Protein AF-A0A954EY11-F1 (afdb_monomer)

Structure (mmCIF, N/CA/C/O backbone):
data_AF-A0A954EY11-F1
#
_entry.id   AF-A0A954EY11-F1
#
loop_
_atom_site.group_PDB
_atom_site.id
_atom_site.type_symbol
_atom_site.label_atom_id
_atom_site.label_alt_id
_atom_site.label_comp_id
_atom_site.label_asym_id
_atom_site.label_entity_id
_atom_site.label_seq_id
_atom_site.pdbx_PDB_ins_code
_atom_site.Cartn_x
_atom_site.Cartn_y
_atom_site.Cartn_z
_atom_site.occupancy
_atom_site.B_iso_or_equiv
_atom_site.auth_seq_id
_atom_site.auth_comp_id
_atom_site.auth_asym_id
_atom_site.auth_atom_id
_atom_site.pdbx_PDB_model_num
ATOM 1 N N . PHE A 1 1 ? -7.333 11.593 17.490 1.00 69.25 1 PHE A N 1
ATOM 2 C CA . PHE A 1 1 ? -6.118 11.628 16.653 1.00 69.25 1 PHE A CA 1
ATOM 3 C C . PHE A 1 1 ? -5.785 13.079 16.342 1.00 69.25 1 PHE A C 1
ATOM 5 O O . PHE A 1 1 ? -6.710 13.868 16.192 1.00 69.25 1 PHE A O 1
ATOM 12 N N . GLU A 1 2 ? -4.503 13.435 16.300 1.00 81.31 2 GLU A N 1
ATOM 13 C CA . GLU A 1 2 ? -4.026 14.807 16.060 1.00 81.31 2 GLU A CA 1
ATOM 14 C C . GLU A 1 2 ? -3.821 15.047 14.556 1.00 81.31 2 GLU A C 1
ATOM 16 O O . GLU A 1 2 ? -3.321 14.161 13.862 1.00 81.31 2 GLU A O 1
ATOM 21 N N . ASN A 1 3 ? -4.244 16.207 14.048 1.00 87.94 3 ASN A N 1
ATOM 22 C CA . ASN A 1 3 ? -4.007 16.598 12.656 1.00 87.94 3 ASN A CA 1
ATOM 23 C C . ASN A 1 3 ? -2.518 16.889 12.420 1.00 87.94 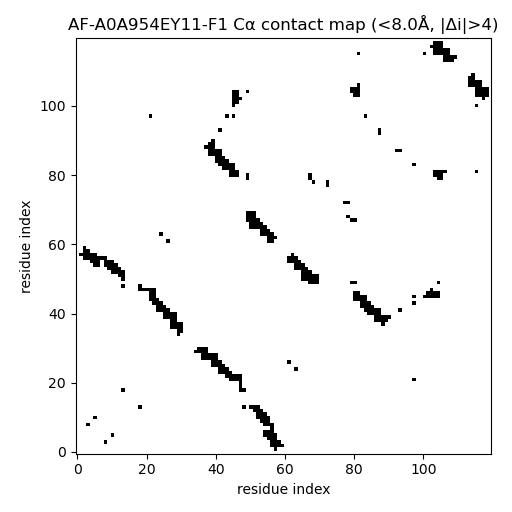3 ASN A C 1
ATOM 25 O O . ASN A 1 3 ? -1.827 17.338 13.328 1.00 87.94 3 ASN A O 1
ATOM 29 N N . PHE A 1 4 ? -2.048 16.649 11.200 1.00 89.94 4 PHE A N 1
ATOM 30 C CA . PHE A 1 4 ? -0.690 16.988 10.767 1.00 89.94 4 PHE A CA 1
ATOM 31 C C . PHE A 1 4 ? -0.672 17.280 9.262 1.00 89.94 4 PHE A C 1
ATOM 33 O O . PHE A 1 4 ? -1.537 16.789 8.520 1.00 89.94 4 PHE A O 1
ATOM 40 N N . ALA A 1 5 ? 0.263 18.120 8.827 1.00 87.50 5 ALA A N 1
ATOM 41 C CA . ALA A 1 5 ? 0.487 18.474 7.429 1.00 87.50 5 ALA A CA 1
ATOM 42 C C . ALA A 1 5 ? 1.217 17.347 6.658 1.00 87.50 5 ALA A C 1
ATOM 44 O O . ALA A 1 5 ? 1.833 16.493 7.292 1.00 87.50 5 ALA A O 1
ATOM 45 N N . PRO A 1 6 ? 1.129 17.322 5.312 1.00 81.81 6 PRO A N 1
ATOM 46 C CA . PRO A 1 6 ? 1.742 16.304 4.444 1.00 81.81 6 PRO A CA 1
ATOM 47 C C . PRO A 1 6 ? 3.174 15.878 4.795 1.00 81.81 6 PRO A C 1
ATOM 49 O O . PRO A 1 6 ? 3.505 14.697 4.818 1.00 81.81 6 PRO A O 1
ATOM 52 N N . ASP A 1 7 ? 4.018 16.855 5.074 1.00 80.19 7 ASP A N 1
ATOM 53 C CA . ASP A 1 7 ? 5.456 16.738 5.282 1.00 80.19 7 ASP A CA 1
ATOM 54 C C . ASP A 1 7 ? 5.846 16.600 6.763 1.00 80.19 7 ASP A C 1
ATOM 56 O O . ASP A 1 7 ? 6.997 16.313 7.082 1.00 80.19 7 ASP A O 1
ATOM 60 N N . GLU A 1 8 ? 4.893 16.749 7.687 1.00 81.88 8 GLU A N 1
ATOM 61 C CA . GLU A 1 8 ? 5.172 16.745 9.128 1.00 81.88 8 GLU A CA 1
ATOM 62 C C . GLU A 1 8 ? 5.376 15.336 9.699 1.00 81.88 8 GLU A C 1
ATOM 64 O O . GLU A 1 8 ? 6.142 15.155 10.648 1.00 81.88 8 GLU A O 1
ATOM 69 N N . LYS A 1 9 ? 4.653 14.332 9.182 1.00 77.31 9 LYS A N 1
ATOM 70 C CA . LYS A 1 9 ? 4.721 12.943 9.664 1.00 77.31 9 LYS A CA 1
ATOM 71 C C . LYS A 1 9 ? 4.563 11.978 8.486 1.00 77.31 9 LYS A C 1
ATOM 73 O O . LYS A 1 9 ? 3.588 12.063 7.747 1.00 77.31 9 LYS A O 1
ATOM 78 N N . PHE A 1 10 ? 5.466 11.000 8.386 1.00 81.25 10 PHE A N 1
ATOM 79 C CA . PHE A 1 10 ? 5.464 9.957 7.343 1.00 81.25 10 PHE A CA 1
ATOM 80 C C . PHE A 1 10 ? 5.744 10.483 5.923 1.00 81.25 10 PHE A C 1
ATOM 82 O O . PHE A 1 10 ? 5.035 10.145 4.977 1.00 81.25 10 PHE A O 1
ATOM 89 N N . HIS A 1 11 ? 6.786 11.303 5.795 1.00 82.31 11 HIS A N 1
ATOM 90 C CA . HIS A 1 11 ? 7.362 11.700 4.513 1.00 82.31 11 HIS A CA 1
ATOM 91 C C . HIS A 1 11 ? 8.366 10.644 4.027 1.00 82.31 11 HIS A C 1
ATOM 93 O O . HIS A 1 11 ? 9.161 10.134 4.821 1.00 82.31 11 HIS A O 1
ATOM 99 N N . TYR A 1 12 ? 8.322 10.316 2.740 1.00 82.56 12 TYR A N 1
ATOM 100 C CA . TYR A 1 12 ? 9.231 9.391 2.074 1.00 82.56 12 TYR A CA 1
ATOM 101 C C . TYR A 1 12 ? 9.712 9.995 0.756 1.00 82.56 12 TYR A C 1
ATOM 103 O O . TYR A 1 12 ? 8.898 10.416 -0.063 1.00 82.56 12 TYR A O 1
ATOM 111 N N . GLN A 1 13 ? 11.025 9.965 0.534 1.00 82.94 13 GLN A N 1
ATOM 112 C CA . GLN A 1 13 ? 11.657 10.236 -0.752 1.00 82.94 13 GLN A CA 1
ATOM 113 C C . GLN A 1 13 ? 12.601 9.087 -1.086 1.00 82.94 13 GLN A C 1
ATOM 115 O O . GLN A 1 13 ? 13.393 8.651 -0.254 1.00 82.94 13 GLN A O 1
ATOM 120 N N . ARG A 1 14 ? 12.545 8.591 -2.323 1.00 76.88 14 ARG A N 1
ATOM 121 C CA . ARG A 1 14 ? 13.357 7.441 -2.746 1.00 76.88 14 ARG A CA 1
ATOM 122 C C . ARG A 1 14 ? 14.862 7.677 -2.639 1.00 76.88 14 ARG A C 1
ATOM 124 O O . ARG A 1 14 ? 15.603 6.720 -2.449 1.00 76.88 14 ARG A O 1
ATOM 131 N N . ASN A 1 15 ? 15.300 8.921 -2.805 1.00 72.88 15 ASN A N 1
ATOM 132 C CA . ASN A 1 15 ? 16.718 9.277 -2.767 1.00 72.88 15 ASN A CA 1
ATOM 133 C C . ASN A 1 15 ? 17.310 9.230 -1.351 1.00 72.88 15 ASN A C 1
ATOM 135 O O . ASN A 1 15 ? 18.526 9.335 -1.213 1.00 72.88 15 ASN A O 1
ATOM 139 N N . ASP A 1 16 ? 16.478 9.063 -0.322 1.00 65.81 16 ASP A N 1
ATOM 140 C CA . ASP A 1 16 ? 16.945 8.820 1.033 1.00 65.81 16 ASP A CA 1
ATOM 141 C C . ASP 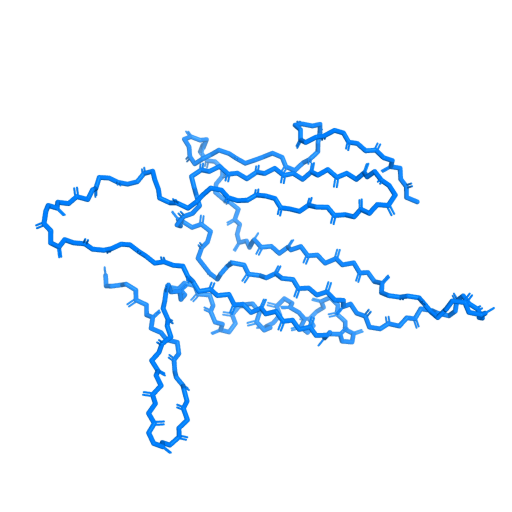A 1 16 ? 17.379 7.351 1.169 1.00 65.81 16 ASP A C 1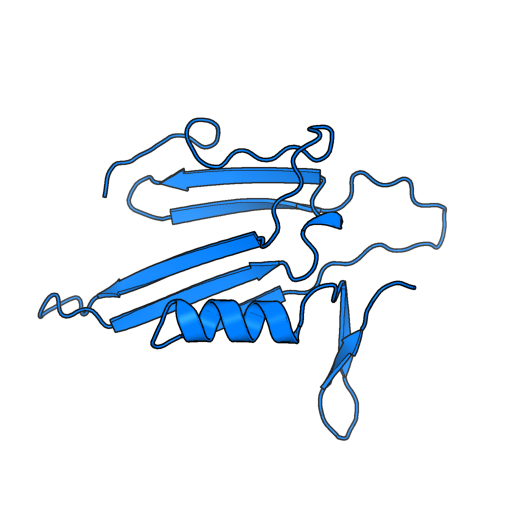
ATOM 143 O O . ASP A 1 16 ? 16.678 6.441 0.725 1.00 65.81 16 ASP A O 1
ATOM 147 N N . ASP A 1 17 ? 18.498 7.089 1.856 1.00 63.25 17 ASP A N 1
ATOM 148 C CA . ASP A 1 17 ? 19.036 5.733 2.100 1.00 63.25 17 ASP A CA 1
ATOM 149 C C . ASP A 1 17 ? 18.083 4.811 2.903 1.00 63.25 17 ASP A C 1
ATOM 151 O O . ASP A 1 17 ? 18.406 3.659 3.202 1.00 63.25 17 ASP A O 1
ATOM 155 N N . ASN A 1 18 ? 16.904 5.307 3.287 1.00 71.81 18 ASN A N 1
ATOM 156 C CA . ASN A 1 18 ? 15.940 4.621 4.130 1.00 71.81 18 ASN A CA 1
ATOM 157 C C . ASN A 1 18 ? 14.671 4.253 3.353 1.00 71.81 18 ASN A C 1
ATOM 159 O O . ASN A 1 18 ? 13.651 4.944 3.372 1.00 71.81 18 ASN A O 1
ATOM 163 N N . PHE A 1 19 ? 14.740 3.113 2.678 1.00 76.56 19 PHE A N 1
ATOM 164 C CA . PHE A 1 19 ? 13.610 2.522 1.984 1.00 76.56 19 PHE A CA 1
ATOM 165 C C . PHE A 1 19 ? 12.641 1.835 2.970 1.00 76.56 19 PHE A C 1
ATOM 167 O O . PHE A 1 19 ? 13.068 0.948 3.719 1.00 76.56 19 PHE A O 1
ATOM 174 N N . PRO A 1 20 ? 11.338 2.179 2.993 1.00 87.62 20 PRO A N 1
ATOM 175 C CA . PRO A 1 20 ? 10.396 1.566 3.918 1.00 87.62 20 PRO A CA 1
ATOM 176 C C . PRO A 1 20 ? 10.213 0.081 3.602 1.00 87.62 20 PRO A C 1
ATOM 178 O O . PRO A 1 20 ? 10.076 -0.331 2.453 1.00 87.62 20 PRO A O 1
ATOM 181 N N . SER A 1 21 ? 10.163 -0.751 4.642 1.00 90.31 21 SER A N 1
ATOM 182 C CA . SER A 1 21 ? 9.984 -2.198 4.478 1.00 90.31 21 SER A CA 1
ATOM 183 C C . SER A 1 21 ? 8.576 -2.582 4.015 1.00 90.31 21 SER A C 1
ATOM 185 O O . SER A 1 21 ? 8.414 -3.645 3.405 1.00 90.31 21 SER A O 1
ATOM 187 N N . ARG A 1 22 ? 7.579 -1.741 4.316 1.00 93.25 22 ARG A N 1
ATOM 188 C CA . ARG A 1 22 ? 6.177 -1.864 3.910 1.00 93.25 22 ARG A CA 1
ATOM 189 C C . ARG A 1 22 ? 5.589 -0.476 3.683 1.00 93.25 22 ARG A C 1
ATOM 191 O O . ARG A 1 22 ? 5.887 0.441 4.445 1.00 93.25 22 ARG A O 1
ATOM 198 N N . MET A 1 23 ? 4.712 -0.348 2.695 1.00 93.12 23 MET A N 1
ATOM 199 C CA . MET A 1 23 ? 3.975 0.885 2.423 1.00 93.12 23 MET A CA 1
ATOM 200 C C . MET A 1 23 ? 2.480 0.620 2.599 1.00 93.12 23 MET A C 1
ATOM 202 O O . MET A 1 23 ? 1.816 0.073 1.722 1.00 93.12 23 MET A O 1
ATOM 206 N N . ILE A 1 24 ? 1.990 0.915 3.805 1.00 94.12 24 ILE A N 1
ATOM 207 C CA . ILE A 1 24 ? 0.633 0.603 4.259 1.00 94.12 24 ILE A CA 1
ATOM 208 C C . ILE A 1 24 ? 0.026 1.862 4.859 1.00 94.12 24 ILE A C 1
ATOM 210 O O . ILE A 1 24 ? 0.579 2.435 5.803 1.00 94.12 24 ILE A O 1
ATOM 214 N N . ARG A 1 25 ? -1.164 2.234 4.386 1.00 91.94 25 ARG A N 1
ATOM 215 C CA . ARG A 1 25 ? -2.018 3.196 5.077 1.00 91.94 25 ARG A CA 1
ATOM 216 C C . ARG A 1 25 ? -3.308 2.538 5.496 1.00 91.94 25 ARG A C 1
ATOM 218 O O . ARG A 1 25 ? -4.019 1.990 4.665 1.00 91.94 25 ARG A O 1
ATOM 225 N N . ALA A 1 26 ? -3.633 2.667 6.775 1.00 92.38 26 ALA A N 1
ATOM 226 C CA . ALA A 1 26 ? -4.868 2.141 7.320 1.00 92.38 26 ALA A CA 1
ATOM 227 C C . ALA A 1 26 ? -5.544 3.129 8.270 1.00 92.38 26 ALA A C 1
ATOM 229 O O . ALA A 1 26 ? -4.895 3.981 8.886 1.00 92.38 26 ALA A O 1
ATOM 230 N N . TYR A 1 27 ? -6.858 2.991 8.399 1.00 91.00 27 TYR A N 1
ATOM 231 C CA . TYR A 1 27 ? -7.657 3.660 9.414 1.00 91.00 27 TYR A CA 1
ATOM 232 C C . TYR A 1 27 ? -8.645 2.660 10.012 1.00 91.00 27 TYR A C 1
ATOM 234 O O . TYR A 1 27 ? -9.349 1.963 9.278 1.00 91.00 27 TYR A O 1
ATOM 242 N N . GLN A 1 28 ? -8.689 2.577 11.343 1.00 93.44 28 GLN A N 1
ATOM 243 C CA . GLN A 1 28 ? -9.635 1.699 12.018 1.00 93.44 28 GLN A CA 1
ATOM 244 C C . GLN A 1 28 ? -11.021 2.326 11.983 1.00 93.44 28 GLN A C 1
ATOM 246 O O . GLN A 1 28 ? -11.230 3.425 12.504 1.00 93.44 28 GLN A O 1
ATOM 251 N N . LEU A 1 29 ? -11.966 1.617 11.374 1.00 92.69 29 LEU A N 1
ATOM 252 C CA . LEU A 1 29 ? -13.340 2.069 11.332 1.00 92.69 29 LEU A CA 1
ATOM 253 C C . LEU A 1 29 ? -13.964 2.027 12.722 1.00 92.69 29 LEU A C 1
ATOM 255 O O . LEU A 1 29 ? -13.550 1.287 13.619 1.00 92.69 29 LEU A O 1
ATOM 259 N N . ARG A 1 30 ? -14.994 2.846 12.890 1.00 94.31 30 ARG A N 1
ATOM 260 C CA . ARG A 1 30 ? -15.775 2.904 14.112 1.00 94.31 30 ARG A CA 1
ATOM 261 C C . ARG A 1 30 ? -17.242 3.011 13.742 1.00 94.31 30 ARG A C 1
ATOM 263 O O . ARG A 1 30 ? -17.595 3.760 12.834 1.00 94.31 30 ARG A O 1
ATOM 270 N N . ASP A 1 31 ? -18.068 2.256 14.445 1.00 94.50 31 ASP A N 1
ATOM 271 C CA . ASP A 1 31 ? -19.514 2.357 14.336 1.00 94.50 31 ASP A CA 1
ATOM 272 C C . ASP A 1 31 ? -19.957 3.788 14.709 1.00 94.50 31 ASP A C 1
ATOM 274 O O . ASP A 1 31 ? -19.562 4.283 15.774 1.00 94.50 31 ASP A O 1
ATOM 278 N N . PRO A 1 32 ? -20.719 4.483 13.846 1.00 92.06 32 PRO A N 1
ATOM 279 C CA . PRO A 1 32 ? -21.034 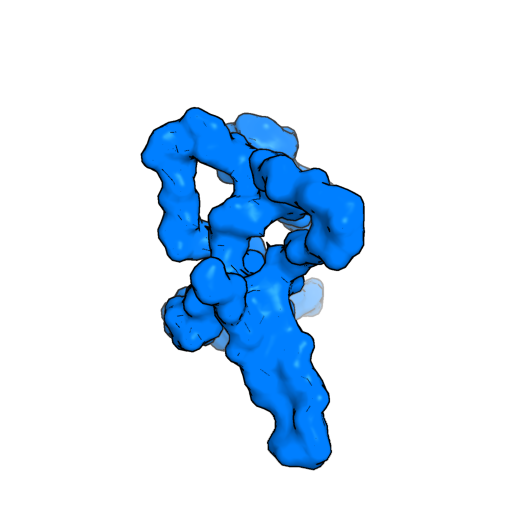5.896 14.039 1.00 92.06 32 PRO A CA 1
ATOM 280 C C . PRO A 1 32 ? -22.030 6.155 15.177 1.00 92.06 32 PRO A C 1
ATOM 282 O O . PRO A 1 32 ? -22.064 7.269 15.694 1.00 92.06 32 PRO A O 1
ATOM 285 N N . GLU A 1 33 ? -22.823 5.160 15.584 1.00 96.25 33 GLU A N 1
ATOM 286 C CA . GLU A 1 33 ? -23.848 5.313 16.624 1.00 96.25 33 GLU A CA 1
ATOM 287 C C . GLU A 1 33 ? -23.304 4.955 18.009 1.00 96.25 33 GLU A C 1
ATOM 289 O O . GLU A 1 33 ? -23.496 5.669 18.991 1.00 96.25 33 GLU A O 1
ATOM 294 N N . THR A 1 34 ? -22.605 3.827 18.089 1.00 96.50 34 THR A N 1
ATOM 295 C CA . THR A 1 34 ? -22.141 3.217 19.338 1.00 96.50 34 THR A CA 1
ATOM 296 C C . THR A 1 34 ? -20.692 3.553 19.654 1.00 96.50 34 THR A C 1
ATOM 298 O O . THR A 1 34 ? -20.234 3.342 20.778 1.00 96.50 34 THR A O 1
ATOM 301 N N . GLY A 1 35 ? -19.933 4.022 18.664 1.00 94.12 35 GLY A N 1
ATOM 302 C CA . GLY A 1 35 ? -18.508 4.254 18.806 1.00 94.12 35 GLY A CA 1
ATOM 303 C C . GLY A 1 35 ? -17.690 2.967 18.944 1.00 94.12 35 GLY A C 1
ATOM 304 O O . GLY A 1 35 ? -16.523 3.051 19.318 1.00 94.12 35 GLY A O 1
ATOM 305 N N . LYS A 1 36 ? -18.238 1.775 18.687 1.00 96.69 36 LYS A N 1
ATOM 306 C CA . LYS A 1 36 ? -17.468 0.523 18.765 1.00 96.69 36 LYS A CA 1
ATOM 307 C C . LYS A 1 36 ? -16.439 0.441 17.643 1.00 96.69 36 LYS A C 1
ATOM 309 O O . LYS A 1 36 ? -16.720 0.817 16.510 1.00 96.69 36 LYS A O 1
ATOM 314 N N . LEU A 1 37 ? -15.243 -0.043 17.971 1.00 95.88 37 LEU A N 1
ATOM 315 C CA . LEU A 1 37 ? -14.197 -0.283 16.979 1.00 95.88 37 LEU A CA 1
ATOM 316 C C . LEU A 1 37 ? -14.615 -1.409 16.030 1.00 95.88 37 LEU A C 1
ATOM 318 O O . LEU A 1 37 ? -15.122 -2.435 16.478 1.00 95.88 37 LEU A O 1
ATOM 322 N N . GLY A 1 38 ? -14.393 -1.185 14.740 1.00 95.38 38 GLY A N 1
ATOM 323 C CA . GLY A 1 38 ? -14.588 -2.155 13.673 1.00 95.38 38 GLY A CA 1
ATOM 324 C C . GLY A 1 38 ? -13.259 -2.564 13.027 1.00 95.38 38 GLY A C 1
ATOM 325 O O . GLY A 1 38 ? -12.191 -2.354 13.621 1.00 95.38 38 GLY A O 1
ATOM 326 N N . PRO A 1 39 ? -13.316 -3.134 11.812 1.00 97.06 39 PRO A N 1
ATOM 327 C CA . PRO A 1 39 ? -12.128 -3.544 11.079 1.00 97.06 39 PRO A CA 1
ATOM 328 C C . PRO A 1 39 ? -11.301 -2.338 10.623 1.00 97.06 39 PRO A C 1
ATOM 330 O O . PRO A 1 39 ? -11.750 -1.186 10.599 1.00 97.06 39 PRO A O 1
ATOM 333 N N . TRP A 1 40 ? -10.072 -2.616 10.218 1.00 96.88 40 TRP A N 1
ATOM 334 C CA . TRP A 1 40 ? -9.190 -1.672 9.554 1.00 96.88 40 TRP A CA 1
ATOM 335 C C . TRP A 1 40 ? -9.512 -1.616 8.071 1.00 96.88 40 TRP A C 1
ATOM 337 O O . TRP A 1 40 ? -9.501 -2.646 7.412 1.00 96.88 40 TRP A O 1
ATOM 347 N N . LEU A 1 41 ? -9.737 -0.422 7.529 1.00 95.88 41 LEU A N 1
ATOM 348 C CA . LEU A 1 41 ? -9.675 -0.203 6.087 1.00 95.88 41 LEU A CA 1
ATOM 349 C C . LEU A 1 41 ? -8.239 0.174 5.731 1.00 95.88 41 LEU A C 1
ATOM 351 O O . LEU A 1 41 ? -7.733 1.168 6.260 1.00 95.88 41 LEU A O 1
ATOM 355 N N . ALA A 1 42 ? -7.597 -0.600 4.858 1.00 95.94 42 ALA A N 1
ATOM 356 C CA . ALA A 1 42 ? -6.213 -0.377 4.459 1.00 95.94 42 ALA A CA 1
ATOM 357 C C . ALA A 1 42 ? -6.030 -0.338 2.938 1.00 95.94 42 ALA A C 1
ATOM 359 O O . ALA A 1 42 ? -6.709 -1.053 2.202 1.00 95.94 42 ALA A O 1
ATOM 360 N N . GLY A 1 43 ? -5.077 0.482 2.496 1.00 95.62 43 GLY A N 1
ATOM 361 C CA . GLY A 1 43 ? -4.489 0.476 1.160 1.00 95.62 43 GLY A CA 1
ATOM 362 C C . GLY A 1 43 ? -2.984 0.231 1.257 1.00 95.62 43 GLY A C 1
ATOM 363 O O . GLY A 1 43 ? -2.316 0.772 2.145 1.00 95.62 43 GLY A O 1
ATOM 364 N N . MET A 1 44 ? -2.467 -0.629 0.383 1.00 96.19 44 MET A N 1
ATOM 365 C CA . MET A 1 44 ? -1.111 -1.165 0.473 1.00 96.19 44 MET A CA 1
ATOM 366 C C . MET A 1 44 ? -0.429 -1.183 -0.889 1.00 96.19 44 MET A C 1
ATOM 368 O O . MET A 1 44 ? -0.911 -1.875 -1.783 1.00 96.19 44 MET A O 1
ATOM 372 N N . THR A 1 45 ? 0.710 -0.504 -1.016 1.00 95.94 45 THR A N 1
ATOM 373 C CA . THR A 1 45 ? 1.571 -0.555 -2.209 1.00 95.94 45 THR A CA 1
ATOM 374 C C . THR A 1 45 ? 2.583 -1.682 -2.043 1.00 95.94 45 THR A C 1
ATOM 376 O O . THR A 1 45 ? 3.408 -1.671 -1.123 1.00 95.94 45 THR A O 1
ATOM 379 N N . LEU A 1 46 ? 2.489 -2.700 -2.899 1.00 95.88 46 LEU A N 1
ATOM 380 C CA . LEU A 1 46 ? 3.141 -3.994 -2.666 1.00 95.88 46 LEU A CA 1
ATOM 381 C C . LEU A 1 46 ? 4.648 -3.989 -2.934 1.00 95.88 46 LEU A C 1
ATOM 383 O O . LEU A 1 46 ? 5.372 -4.796 -2.352 1.00 95.88 46 LEU A O 1
ATOM 387 N N . ASP A 1 47 ? 5.133 -3.065 -3.756 1.00 93.00 47 ASP A N 1
ATOM 388 C CA . ASP A 1 47 ? 6.552 -2.746 -3.888 1.00 93.00 47 ASP A CA 1
ATOM 389 C C . ASP A 1 47 ? 6.755 -1.266 -3.546 1.00 93.00 47 ASP A C 1
ATOM 391 O O . ASP A 1 47 ? 6.422 -0.417 -4.371 1.00 93.00 47 ASP A O 1
ATOM 395 N N . PRO A 1 48 ? 7.328 -0.908 -2.381 1.00 90.69 48 PRO A N 1
ATOM 396 C CA . PRO A 1 48 ? 7.606 0.495 -2.078 1.00 90.69 48 PRO A CA 1
ATOM 397 C C . PRO A 1 48 ? 8.593 1.129 -3.083 1.00 90.69 48 PRO A C 1
ATOM 399 O O . PRO A 1 48 ? 8.709 2.345 -3.173 1.00 90.69 48 PRO A O 1
ATOM 402 N N . GLY A 1 49 ? 9.288 0.313 -3.887 1.00 88.88 49 GLY A N 1
ATOM 403 C CA . GLY A 1 49 ? 10.357 0.685 -4.807 1.00 88.88 49 GLY A CA 1
ATOM 404 C C . GLY A 1 49 ? 9.838 1.454 -5.993 1.00 88.88 49 GLY A C 1
ATOM 405 O O . GLY A 1 49 ? 10.600 2.196 -6.613 1.00 88.88 49 GLY A O 1
ATOM 406 N N . VAL A 1 50 ? 8.573 1.251 -6.348 1.00 90.25 50 VAL A N 1
ATOM 407 C CA . VAL A 1 50 ? 7.922 1.946 -7.462 1.00 90.25 50 VAL A CA 1
ATOM 408 C C . VAL A 1 50 ? 7.527 3.373 -7.089 1.00 90.25 50 VAL A C 1
ATOM 410 O O . VAL A 1 50 ? 7.314 4.190 -7.984 1.00 90.25 50 VAL A O 1
ATOM 413 N N . VAL A 1 51 ? 7.521 3.701 -5.793 1.00 90.88 51 VAL A N 1
ATOM 414 C CA . VAL A 1 51 ? 7.156 5.013 -5.252 1.00 90.88 51 VAL A CA 1
ATOM 415 C C . VAL A 1 51 ? 8.385 5.920 -5.235 1.00 90.88 51 VAL A C 1
ATOM 417 O O . VAL A 1 51 ? 9.448 5.508 -4.765 1.00 90.88 51 VAL A O 1
ATOM 420 N N . SER A 1 52 ? 8.317 7.084 -5.879 1.00 87.00 52 SER A N 1
ATOM 421 C CA . SER A 1 52 ? 9.394 8.087 -5.886 1.00 87.00 52 SER A CA 1
ATOM 422 C C . SER A 1 52 ? 9.298 8.985 -4.663 1.00 87.00 52 SER A C 1
ATOM 424 O O . SER A 1 52 ? 10.313 9.232 -4.012 1.00 87.00 52 SER A O 1
ATOM 426 N N . GLU A 1 53 ? 8.081 9.400 -4.324 1.00 89.88 53 GLU A N 1
ATOM 427 C CA . GLU A 1 53 ? 7.773 10.208 -3.152 1.00 89.88 53 GLU A CA 1
ATOM 428 C C . GLU A 1 53 ? 6.444 9.769 -2.542 1.00 89.88 53 GLU A C 1
ATOM 430 O O . GLU A 1 53 ? 5.523 9.364 -3.253 1.00 89.88 53 GLU A O 1
ATOM 435 N N . ALA A 1 54 ? 6.329 9.852 -1.221 1.00 90.31 54 ALA A N 1
ATOM 436 C CA . ALA A 1 54 ? 5.055 9.689 -0.543 1.00 90.31 54 ALA A CA 1
ATOM 437 C C . ALA A 1 54 ? 4.948 10.611 0.666 1.00 90.31 54 ALA A C 1
ATOM 439 O O . ALA A 1 54 ? 5.925 10.884 1.365 1.00 90.31 54 ALA A O 1
ATOM 440 N N . TRP A 1 55 ? 3.731 11.060 0.939 1.00 90.06 55 TRP A N 1
ATOM 441 C CA . TRP A 1 55 ? 3.430 11.880 2.102 1.00 90.06 55 TRP A CA 1
ATOM 442 C C . TRP A 1 55 ? 2.045 11.571 2.645 1.00 90.06 55 TRP A C 1
ATOM 444 O O . TRP A 1 55 ? 1.147 11.087 1.948 1.00 90.06 55 TRP A O 1
ATOM 454 N N . CYS A 1 56 ? 1.863 11.859 3.927 1.00 88.06 56 CYS A N 1
ATOM 455 C CA . CYS A 1 56 ? 0.607 11.631 4.615 1.00 88.06 56 CYS A CA 1
ATOM 456 C C . CYS A 1 56 ? 0.155 12.911 5.284 1.00 88.06 56 CYS A C 1
ATOM 458 O O . CYS A 1 56 ? 0.947 13.623 5.882 1.00 88.06 56 CYS A O 1
ATOM 460 N N . HIS A 1 57 ? -1.146 13.163 5.285 1.00 88.31 57 HIS A N 1
ATOM 461 C CA . HIS A 1 57 ? -1.694 14.203 6.143 1.00 88.31 57 HIS A CA 1
ATOM 462 C C . HIS A 1 57 ? -2.963 13.724 6.826 1.00 88.31 57 HIS A C 1
ATOM 464 O O . HIS A 1 57 ? -3.640 12.791 6.378 1.00 88.31 57 HIS A O 1
ATOM 470 N N . GLN A 1 58 ? -3.310 14.404 7.913 1.00 87.75 58 GLN A N 1
ATOM 471 C CA . GLN A 1 58 ? -4.565 14.171 8.604 1.00 87.75 58 GLN A CA 1
ATOM 472 C C . GLN A 1 58 ? -5.264 15.495 8.882 1.00 87.75 58 GLN A C 1
ATOM 474 O O . GLN A 1 58 ? -4.704 16.372 9.536 1.00 87.75 58 GLN A O 1
ATOM 479 N N . ARG A 1 59 ? -6.480 15.645 8.346 1.00 87.25 59 ARG A N 1
ATOM 480 C CA . ARG A 1 59 ? -7.320 16.851 8.465 1.00 87.25 59 ARG A CA 1
ATOM 481 C C . ARG A 1 59 ? -8.797 16.469 8.508 1.00 87.25 59 ARG A C 1
ATOM 483 O O . ARG A 1 59 ? -9.504 16.616 7.519 1.00 87.25 59 ARG A O 1
ATOM 490 N N . GLY A 1 60 ? -9.250 15.876 9.612 1.00 80.75 60 GLY A N 1
ATOM 491 C CA . GLY A 1 60 ? -10.609 15.306 9.716 1.00 80.75 60 GLY A CA 1
ATOM 492 C C . GLY A 1 60 ? -10.841 14.036 8.876 1.00 80.75 60 GLY A C 1
ATOM 493 O O . GLY A 1 60 ? -11.790 13.302 9.120 1.00 80.75 60 GLY A O 1
ATOM 494 N N . TYR A 1 61 ? -9.931 13.737 7.952 1.00 82.38 61 TYR A N 1
ATOM 495 C CA . TYR A 1 61 ? -9.755 12.467 7.262 1.00 82.38 61 TYR A CA 1
ATOM 496 C C . TYR A 1 61 ? -8.259 12.164 7.160 1.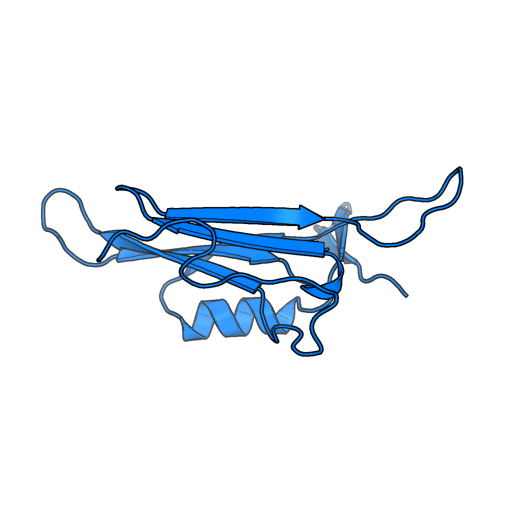00 82.38 61 TYR A C 1
ATOM 498 O O . TYR A 1 61 ? -7.416 13.010 7.476 1.00 82.38 61 TYR A O 1
ATOM 506 N N . VAL A 1 62 ? -7.942 10.953 6.724 1.00 81.69 62 VAL A N 1
ATOM 507 C CA . VAL A 1 62 ? -6.582 10.471 6.516 1.00 81.69 62 VAL A CA 1
ATOM 508 C C . VAL A 1 62 ? -6.312 10.378 5.017 1.00 81.69 62 VAL A C 1
ATOM 510 O O . VAL A 1 62 ? -7.098 9.767 4.299 1.00 81.69 62 VAL A O 1
ATOM 513 N N . CYS A 1 63 ? -5.200 10.952 4.562 1.00 86.69 63 CYS A N 1
ATOM 514 C CA . CYS A 1 63 ? -4.747 10.867 3.176 1.00 86.69 63 CYS A CA 1
ATOM 515 C C . CYS A 1 63 ? -3.323 10.301 3.124 1.00 86.69 63 CYS A C 1
ATOM 517 O O . CYS A 1 63 ? -2.479 10.726 3.916 1.00 86.69 63 CYS A O 1
ATOM 519 N N . MET A 1 64 ? -3.071 9.371 2.201 1.00 90.25 64 MET A N 1
ATOM 520 C CA . MET A 1 64 ? -1.731 8.979 1.756 1.00 90.25 64 MET A CA 1
ATOM 521 C C . MET A 1 64 ? -1.655 9.278 0.266 1.00 90.25 64 MET A C 1
ATOM 523 O O . MET A 1 64 ? -2.534 8.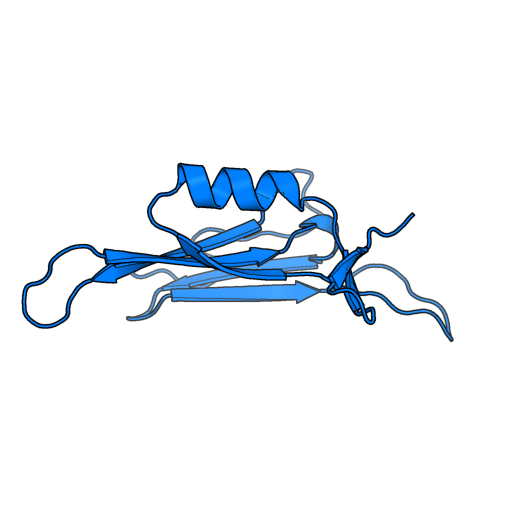856 -0.485 1.00 90.25 64 MET A O 1
ATOM 527 N N . ILE A 1 65 ? -0.649 10.046 -0.130 1.00 90.69 65 ILE A N 1
ATOM 528 C CA . ILE A 1 65 ? -0.410 10.429 -1.517 1.00 90.69 65 ILE A CA 1
ATOM 529 C C . ILE A 1 65 ? 0.934 9.835 -1.904 1.00 90.69 65 ILE A C 1
ATOM 531 O O . ILE A 1 65 ? 1.900 9.959 -1.154 1.00 90.69 65 ILE A O 1
ATOM 535 N N . GLU A 1 66 ? 0.964 9.179 -3.055 1.00 93.00 66 GLU A N 1
ATOM 536 C CA . GLU A 1 66 ? 2.137 8.499 -3.583 1.00 93.00 66 GLU A CA 1
ATOM 537 C C . GLU A 1 66 ? 2.367 8.957 -5.018 1.00 93.00 66 GLU A C 1
ATOM 539 O O . GLU A 1 66 ? 1.454 8.947 -5.849 1.00 93.00 66 GLU A O 1
ATOM 544 N N . GLU A 1 67 ? 3.600 9.339 -5.312 1.00 91.88 67 GLU A N 1
ATOM 545 C CA . GLU A 1 67 ? 4.078 9.494 -6.671 1.00 91.88 67 GLU A CA 1
ATOM 546 C C . GLU A 1 67 ? 4.729 8.179 -7.111 1.00 91.88 67 GLU A C 1
ATOM 548 O O . GLU A 1 67 ? 5.658 7.686 -6.472 1.00 91.88 67 GLU A O 1
ATOM 553 N N . PHE A 1 68 ? 4.240 7.588 -8.204 1.00 90.69 68 PHE A N 1
ATOM 554 C CA . PHE A 1 68 ? 4.838 6.393 -8.804 1.00 90.69 68 PHE A CA 1
ATOM 555 C C . PHE A 1 68 ? 5.694 6.773 -10.005 1.00 90.69 68 PHE A C 1
ATOM 557 O O . PHE A 1 68 ? 5.294 7.588 -10.834 1.00 90.69 68 PHE A O 1
ATOM 564 N N . GLY A 1 69 ? 6.843 6.118 -10.151 1.00 83.31 69 GLY A N 1
ATOM 565 C CA . GLY A 1 69 ? 7.778 6.405 -11.234 1.00 83.31 69 GLY A CA 1
ATOM 566 C C . GLY A 1 69 ? 9.137 6.805 -10.691 1.00 83.31 69 GLY A C 1
ATOM 567 O O . GLY A 1 69 ? 9.716 6.049 -9.921 1.00 83.31 69 GLY A O 1
ATOM 568 N N . G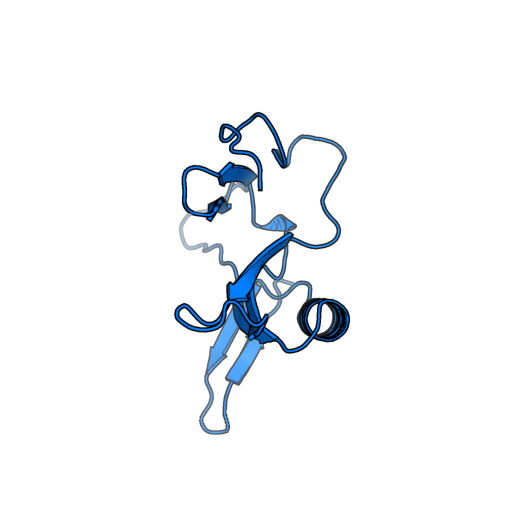LY A 1 70 ? 9.711 7.919 -11.151 1.00 80.94 70 GLY A N 1
ATOM 569 C CA . GLY A 1 70 ? 11.064 8.360 -10.768 1.00 80.94 70 GLY A CA 1
ATOM 570 C C . GLY A 1 70 ? 12.192 7.418 -11.212 1.00 80.94 70 GLY A C 1
ATOM 571 O O . GLY A 1 70 ? 13.301 7.483 -10.687 1.00 80.94 70 GLY A O 1
ATOM 572 N N . ARG A 1 71 ? 11.901 6.494 -12.135 1.00 83.25 71 ARG A N 1
ATOM 573 C CA . ARG A 1 71 ? 12.880 5.643 -12.822 1.00 83.25 71 ARG A CA 1
ATOM 574 C C . ARG A 1 71 ? 12.890 6.048 -14.301 1.00 83.25 71 ARG A C 1
ATOM 576 O O . ARG A 1 71 ? 11.813 6.329 -14.830 1.00 83.25 71 ARG A O 1
ATOM 583 N N . PRO A 1 72 ? 14.049 6.083 -14.976 1.00 86.50 72 PRO A N 1
ATOM 584 C CA . PRO A 1 72 ? 14.086 6.287 -16.421 1.00 86.50 72 PRO A CA 1
ATOM 585 C C . PRO A 1 72 ? 13.273 5.204 -17.145 1.00 86.50 72 PRO A C 1
ATOM 587 O O . PRO A 1 72 ? 13.410 4.028 -16.818 1.00 86.50 72 PRO A O 1
ATOM 590 N N . ILE A 1 73 ? 12.457 5.604 -18.122 1.00 87.81 73 ILE A N 1
ATOM 591 C CA . ILE A 1 73 ? 11.739 4.705 -19.037 1.00 87.81 73 ILE A CA 1
ATOM 592 C C . ILE A 1 73 ? 12.059 5.093 -20.482 1.00 87.81 73 ILE A C 1
ATOM 594 O O . ILE A 1 73 ? 12.200 6.278 -20.797 1.00 87.81 73 ILE A O 1
ATOM 598 N N . GLN A 1 74 ? 12.193 4.109 -21.364 1.00 92.12 74 GLN A N 1
ATOM 599 C CA . GLN A 1 74 ? 12.420 4.317 -22.793 1.00 92.12 74 GLN A CA 1
ATOM 600 C C . GLN A 1 74 ? 11.106 4.346 -23.582 1.00 92.12 74 GLN A C 1
ATOM 602 O O . GLN A 1 74 ? 10.041 3.951 -23.105 1.00 92.12 74 GLN A O 1
ATOM 607 N N . ALA A 1 75 ? 11.175 4.808 -24.832 1.00 94.38 75 ALA A N 1
ATOM 608 C CA . ALA A 1 75 ? 10.031 4.764 -25.733 1.00 94.38 75 ALA A CA 1
ATOM 609 C C . ALA A 1 75 ? 9.574 3.310 -25.948 1.00 94.38 75 ALA A C 1
ATOM 611 O O . ALA A 1 75 ? 10.345 2.475 -26.414 1.00 94.38 75 ALA A O 1
ATOM 612 N N . GLY A 1 76 ? 8.310 3.031 -25.622 1.00 93.81 76 GLY A N 1
ATOM 613 C CA . GLY A 1 76 ? 7.723 1.690 -25.694 1.00 93.81 76 GLY A CA 1
ATOM 614 C C . GLY A 1 76 ? 7.780 0.895 -24.387 1.00 93.81 76 GLY A C 1
ATOM 615 O O . GLY A 1 76 ? 7.177 -0.173 -24.322 1.00 93.81 76 GLY A O 1
ATOM 616 N N . GLU A 1 77 ? 8.441 1.404 -23.345 1.00 91.00 77 GLU A N 1
ATOM 617 C CA . GLU A 1 77 ? 8.414 0.800 -22.011 1.00 91.00 77 GLU A CA 1
ATOM 618 C C . GLU A 1 77 ? 7.223 1.287 -21.176 1.00 91.00 77 GLU A C 1
ATOM 620 O O . GLU A 1 77 ? 6.590 2.307 -21.458 1.00 91.00 77 GLU A O 1
ATOM 625 N N . SER A 1 78 ? 6.937 0.548 -20.106 1.00 88.06 78 SER A N 1
ATOM 626 C CA . SER A 1 78 ? 5.920 0.886 -19.113 1.00 88.06 78 SER A CA 1
ATOM 627 C C . SER A 1 78 ? 6.439 0.602 -17.710 1.00 88.06 78 SER A C 1
ATOM 629 O O . SER A 1 78 ? 7.144 -0.384 -17.502 1.00 88.06 78 SER A O 1
ATOM 631 N N . PHE A 1 79 ? 6.010 1.398 -16.737 1.00 88.56 79 PHE A N 1
ATOM 632 C CA . PHE A 1 79 ? 6.120 1.062 -15.320 1.00 88.56 79 PHE A CA 1
ATOM 633 C C . PHE A 1 79 ? 4.723 0.832 -14.741 1.00 88.56 79 PHE A C 1
ATOM 635 O O . PHE A 1 79 ? 3.721 1.272 -15.303 1.00 88.56 79 PHE A O 1
ATOM 642 N N . SER A 1 80 ? 4.655 0.100 -13.634 1.00 92.06 80 SER A N 1
ATOM 643 C CA . SER A 1 80 ? 3.400 -0.254 -12.975 1.00 92.06 80 SER A CA 1
ATOM 644 C C . SER A 1 80 ? 3.603 -0.389 -11.469 1.00 92.06 80 SER A C 1
ATOM 646 O O . SER A 1 80 ? 4.732 -0.522 -10.993 1.00 92.06 80 SER A O 1
ATOM 648 N N . ALA A 1 81 ? 2.498 -0.324 -10.736 1.00 93.50 81 ALA A N 1
ATOM 649 C CA . ALA A 1 81 ? 2.416 -0.584 -9.310 1.00 93.50 81 ALA A CA 1
ATOM 650 C C . ALA A 1 81 ? 1.198 -1.481 -9.054 1.00 93.50 81 ALA A C 1
ATOM 652 O O . ALA A 1 81 ? 0.186 -1.371 -9.754 1.00 93.50 81 ALA A O 1
ATOM 653 N N . ALA A 1 82 ? 1.290 -2.356 -8.053 1.00 95.75 82 ALA A N 1
ATOM 654 C CA . ALA A 1 82 ? 0.186 -3.203 -7.621 1.00 95.75 82 ALA A CA 1
ATOM 655 C C . ALA A 1 82 ? -0.201 -2.885 -6.178 1.00 95.75 82 ALA A C 1
ATOM 657 O O . ALA A 1 82 ? 0.653 -2.581 -5.338 1.00 95.75 82 ALA A O 1
ATOM 658 N N . PHE A 1 83 ? -1.501 -3.004 -5.905 1.00 96.00 83 PHE A N 1
ATOM 659 C CA . PHE A 1 83 ? -2.093 -2.625 -4.632 1.00 96.00 83 PHE A CA 1
ATOM 660 C C . PHE A 1 83 ? -2.976 -3.731 -4.074 1.00 96.00 83 PHE A C 1
ATOM 662 O O . PHE A 1 83 ? -3.649 -4.441 -4.822 1.00 96.00 83 PHE A O 1
ATOM 669 N N . VAL A 1 84 ? -3.039 -3.805 -2.748 1.00 97.12 84 VAL A N 1
ATOM 670 C CA . VAL A 1 84 ? -4.136 -4.462 -2.032 1.00 97.12 84 VAL A CA 1
ATOM 671 C C . VAL A 1 84 ? -4.905 -3.393 -1.273 1.00 97.12 84 VAL A C 1
ATOM 673 O O . VAL A 1 84 ? -4.322 -2.609 -0.524 1.00 97.12 84 VAL A O 1
ATOM 676 N N . VAL A 1 85 ? -6.220 -3.370 -1.466 1.00 96.62 85 VAL A N 1
ATOM 677 C CA . VAL A 1 85 ? -7.142 -2.491 -0.746 1.00 96.62 85 VAL A CA 1
ATOM 678 C C . VAL A 1 85 ? -8.239 -3.359 -0.152 1.00 96.62 85 VAL A C 1
ATOM 680 O O . VAL A 1 85 ? -8.859 -4.138 -0.874 1.00 96.62 85 VAL A O 1
ATOM 683 N N . GLY A 1 86 ? -8.473 -3.257 1.154 1.00 96.81 86 GLY A N 1
ATOM 684 C CA . GLY A 1 86 ? -9.433 -4.137 1.812 1.00 96.81 86 GLY A CA 1
ATOM 685 C C . GLY A 1 86 ? -9.656 -3.853 3.289 1.00 96.81 86 GLY A C 1
ATOM 686 O O . GLY A 1 86 ? -9.067 -2.935 3.867 1.00 96.81 86 GLY A O 1
ATOM 687 N N . TYR A 1 87 ? -10.536 -4.665 3.872 1.00 97.94 87 TYR A N 1
ATOM 688 C CA . TYR A 1 87 ? -10.829 -4.683 5.299 1.00 97.94 87 TYR A CA 1
ATOM 689 C C . TYR A 1 87 ? -10.037 -5.791 5.988 1.00 97.94 87 TYR A C 1
ATOM 691 O O . TYR A 1 87 ? -9.957 -6.894 5.456 1.00 97.94 87 TYR A O 1
ATOM 699 N N . PHE A 1 88 ? -9.493 -5.494 7.165 1.00 98.19 88 PHE A N 1
ATOM 700 C CA . PHE A 1 88 ? -8.700 -6.423 7.969 1.00 98.19 88 PHE A CA 1
ATOM 701 C C . PHE A 1 88 ? -9.171 -6.393 9.419 1.00 98.19 88 PHE A C 1
ATOM 703 O O . PHE A 1 88 ? -9.399 -5.314 9.975 1.00 98.19 88 PHE A O 1
ATOM 710 N N . ASP A 1 89 ? -9.270 -7.555 10.055 1.00 97.25 89 ASP A N 1
ATOM 711 C CA . ASP A 1 89 ? -9.711 -7.646 11.448 1.00 97.25 89 ASP A CA 1
ATOM 712 C C . ASP A 1 89 ? -8.592 -7.242 12.419 1.00 97.25 89 ASP A C 1
ATOM 714 O O . ASP A 1 89 ? -8.851 -6.789 13.537 1.00 97.25 89 ASP A O 1
ATOM 718 N N . SER A 1 90 ? -7.334 -7.345 11.981 1.00 97.25 90 SER A N 1
ATOM 719 C CA . SER A 1 90 ? -6.156 -7.024 12.790 1.00 97.25 90 SER A CA 1
ATOM 720 C C . SER A 1 90 ? -5.019 -6.398 11.978 1.00 97.25 90 SER A C 1
ATOM 722 O O . SER A 1 90 ? -4.955 -6.509 10.751 1.00 97.25 90 SER A O 1
ATOM 724 N N . ILE A 1 91 ? -4.090 -5.739 12.676 1.00 96.94 91 ILE A N 1
ATOM 725 C CA . ILE A 1 91 ? -2.867 -5.208 12.058 1.00 96.94 91 ILE A CA 1
ATOM 726 C C . ILE A 1 91 ? -1.972 -6.364 11.595 1.00 96.94 91 ILE A C 1
ATOM 728 O O . ILE A 1 91 ? -1.326 -6.271 10.555 1.00 96.94 91 ILE A O 1
ATOM 732 N N . GLU A 1 92 ? -1.953 -7.460 12.345 1.00 98.06 92 GLU A N 1
ATOM 733 C CA . GLU A 1 92 ? -1.164 -8.656 12.071 1.00 98.06 92 GLU A CA 1
ATOM 734 C C . GLU A 1 92 ? -1.602 -9.323 10.762 1.00 98.06 92 GLU A C 1
ATOM 736 O O . GLU A 1 92 ? -0.761 -9.625 9.918 1.00 98.06 92 GLU A O 1
ATOM 741 N N . GLU A 1 93 ? -2.910 -9.488 10.553 1.00 98.12 93 GLU A N 1
ATOM 742 C CA . GLU A 1 93 ? -3.479 -10.015 9.305 1.00 98.12 93 GLU A CA 1
ATOM 743 C C . GLU A 1 93 ? -3.147 -9.119 8.102 1.00 98.12 93 GLU A C 1
ATOM 745 O O . GLU A 1 93 ? -2.743 -9.604 7.042 1.00 98.12 93 GLU A O 1
ATOM 750 N N . MET A 1 94 ? -3.269 -7.802 8.275 1.00 98.12 94 MET A N 1
ATOM 751 C CA . MET A 1 94 ? -2.924 -6.815 7.252 1.00 98.12 94 MET A CA 1
ATOM 752 C C . MET A 1 94 ? -1.445 -6.907 6.859 1.00 98.12 94 MET A C 1
ATOM 754 O O . MET A 1 94 ? -1.116 -6.950 5.674 1.00 98.12 94 MET A O 1
ATOM 758 N N . GLN A 1 95 ? -0.546 -6.990 7.844 1.00 98.00 95 GLN A N 1
ATOM 759 C CA . GLN A 1 95 ? 0.889 -7.146 7.602 1.00 98.00 95 GLN A CA 1
ATOM 760 C C . GLN A 1 95 ? 1.224 -8.497 6.962 1.00 98.00 95 GLN A C 1
ATOM 762 O O . GLN A 1 95 ? 2.043 -8.540 6.048 1.00 98.00 95 GLN A O 1
ATOM 767 N N . ALA A 1 96 ? 0.575 -9.583 7.385 1.00 98.19 96 ALA A N 1
ATOM 768 C CA . ALA A 1 96 ? 0.761 -10.900 6.782 1.00 98.19 96 ALA A CA 1
ATOM 769 C C . ALA A 1 96 ? 0.314 -10.918 5.310 1.00 98.19 96 ALA A C 1
ATOM 771 O O . ALA A 1 96 ? 1.027 -11.439 4.452 1.00 98.19 96 ALA A O 1
ATOM 772 N N . THR A 1 97 ? -0.821 -10.282 5.003 1.00 97.88 97 THR A N 1
ATOM 773 C CA . THR A 1 97 ? -1.318 -10.120 3.628 1.00 97.88 97 THR A CA 1
ATOM 774 C C . THR A 1 97 ? -0.350 -9.298 2.781 1.00 97.88 97 THR A C 1
ATOM 776 O O . THR A 1 97 ? -0.063 -9.662 1.641 1.00 97.88 97 THR A O 1
ATOM 779 N N . TYR A 1 98 ? 0.195 -8.210 3.337 1.00 98.00 98 TYR A N 1
ATOM 780 C CA . TYR A 1 98 ? 1.235 -7.427 2.673 1.00 98.00 98 TYR A CA 1
ATOM 781 C C . TYR A 1 98 ? 2.441 -8.298 2.317 1.00 98.00 98 TYR A C 1
ATOM 783 O O . TYR A 1 98 ? 2.874 -8.335 1.166 1.00 98.00 98 TYR A O 1
ATOM 791 N N . ASP A 1 99 ? 2.974 -9.018 3.305 1.00 97.50 99 ASP A N 1
ATOM 792 C CA . ASP A 1 99 ? 4.191 -9.808 3.149 1.00 97.50 99 ASP A CA 1
ATOM 793 C C . ASP A 1 99 ? 4.011 -10.950 2.139 1.00 97.50 99 ASP A C 1
ATOM 795 O O . ASP A 1 99 ? 4.929 -11.229 1.368 1.00 97.50 99 ASP A O 1
ATOM 799 N N . GLN A 1 100 ? 2.820 -11.555 2.073 1.00 97.00 100 GLN A N 1
ATOM 800 C CA . GLN A 1 100 ? 2.479 -12.577 1.080 1.00 97.00 100 GLN A CA 1
ATOM 801 C C . GLN A 1 100 ? 2.614 -12.067 -0.366 1.00 97.00 100 GLN A C 1
ATOM 803 O O . GLN A 1 100 ? 3.074 -12.801 -1.247 1.00 97.00 100 GLN A O 1
ATOM 808 N N . TYR A 1 101 ? 2.224 -10.817 -0.627 1.00 96.38 101 TYR A N 1
ATOM 809 C CA . TYR A 1 101 ? 2.190 -10.247 -1.980 1.00 96.38 101 TYR A CA 1
ATOM 810 C C . TYR A 1 101 ? 3.303 -9.232 -2.258 1.00 96.38 101 TYR A C 1
ATOM 812 O O . TYR A 1 101 ? 3.356 -8.654 -3.344 1.00 96.38 101 TYR A O 1
ATOM 820 N N . LYS A 1 102 ? 4.232 -9.057 -1.315 1.00 95.38 102 LYS A N 1
ATOM 821 C CA . LYS A 1 102 ? 5.341 -8.110 -1.414 1.00 95.38 102 LYS A CA 1
ATOM 822 C C . LYS A 1 102 ? 6.143 -8.274 -2.715 1.00 95.38 102 LYS A C 1
ATOM 824 O O . LYS A 1 102 ? 6.388 -9.386 -3.203 1.00 95.38 102 LYS A O 1
ATOM 829 N N . GLY A 1 103 ? 6.555 -7.137 -3.269 1.00 94.38 103 GLY A N 1
ATOM 830 C CA . GLY A 1 103 ? 7.310 -7.011 -4.515 1.00 94.38 103 GLY A CA 1
ATOM 831 C C . GLY A 1 103 ? 6.464 -7.102 -5.786 1.00 94.38 103 GLY A C 1
ATOM 832 O O . GLY A 1 103 ? 7.017 -7.043 -6.881 1.00 94.38 103 GLY A O 1
ATOM 833 N N . ALA A 1 104 ? 5.145 -7.283 -5.677 1.00 96.56 104 ALA A N 1
ATOM 834 C CA . ALA A 1 104 ? 4.267 -7.244 -6.838 1.00 96.56 104 ALA A CA 1
ATOM 835 C C . ALA A 1 104 ? 4.181 -5.830 -7.419 1.00 96.56 104 ALA A C 1
ATOM 837 O O . ALA A 1 104 ? 4.016 -4.848 -6.696 1.00 96.56 104 ALA A O 1
ATOM 838 N N . THR A 1 105 ? 4.240 -5.747 -8.744 1.00 94.69 105 THR A N 1
ATOM 839 C CA . THR A 1 105 ? 4.119 -4.492 -9.496 1.00 94.69 105 THR A CA 1
ATOM 840 C C . THR A 1 105 ? 2.989 -4.538 -10.516 1.00 94.69 105 THR A C 1
ATOM 842 O O . THR A 1 105 ? 2.596 -3.496 -11.023 1.00 94.69 105 THR A O 1
ATOM 845 N N . GLY A 1 106 ? 2.423 -5.716 -10.794 1.00 94.69 106 GLY A N 1
ATOM 846 C CA . GLY A 1 106 ? 1.276 -5.863 -11.682 1.00 94.69 106 GLY A CA 1
ATOM 847 C C . GLY A 1 106 ? 0.321 -6.970 -11.252 1.00 94.69 106 GLY A C 1
ATOM 848 O O . GLY A 1 106 ? 0.551 -7.688 -10.279 1.00 94.69 106 GLY A O 1
ATOM 849 N N . LEU A 1 107 ? -0.770 -7.093 -12.001 1.00 94.56 107 LEU A N 1
ATOM 850 C CA . LEU A 1 107 ? -1.805 -8.105 -11.830 1.00 94.56 107 LEU A CA 1
ATOM 851 C C . LEU A 1 107 ? -2.140 -8.674 -13.208 1.00 94.56 107 LEU A C 1
ATOM 853 O O . LEU A 1 107 ? -2.426 -7.918 -14.137 1.00 94.56 107 LEU A O 1
ATOM 857 N N . GLN A 1 108 ? -2.116 -9.993 -13.336 1.00 94.81 108 GLN A N 1
ATOM 858 C CA . GLN A 1 108 ? -2.576 -10.703 -14.518 1.00 94.81 108 GLN A CA 1
ATOM 859 C C . GLN A 1 108 ? -3.908 -11.378 -14.206 1.00 94.81 108 GLN A C 1
ATOM 861 O O . GLN A 1 108 ? -4.060 -12.027 -13.176 1.00 94.81 108 GLN A O 1
ATOM 866 N N . VAL A 1 109 ? -4.878 -11.216 -15.103 1.00 94.94 109 VAL A N 1
ATOM 867 C CA . VAL A 1 109 ? -6.195 -11.851 -15.002 1.00 94.94 109 VAL A CA 1
ATOM 868 C C . VAL A 1 109 ? -6.263 -12.978 -16.024 1.00 94.94 109 VAL A C 1
ATOM 870 O O . VAL A 1 109 ? -5.941 -12.782 -17.198 1.00 94.94 109 VAL A O 1
ATOM 873 N N . THR A 1 110 ? -6.668 -14.159 -15.575 1.00 94.00 110 THR A N 1
ATOM 874 C CA . THR A 1 110 ? -6.826 -15.371 -16.381 1.00 94.00 110 THR A CA 1
ATOM 875 C C . THR A 1 110 ? -8.260 -15.888 -16.266 1.00 94.00 110 THR A C 1
ATOM 877 O O . THR A 1 110 ? -9.066 -15.377 -15.490 1.00 94.00 110 THR A O 1
ATOM 880 N N . VAL A 1 111 ? -8.603 -16.916 -17.047 1.00 95.75 111 VAL A N 1
ATOM 881 C CA . VAL A 1 111 ? -9.917 -17.578 -16.937 1.00 95.75 111 VAL A CA 1
ATOM 882 C C . VAL A 1 111 ? -10.119 -18.265 -15.583 1.00 95.75 111 VAL A C 1
ATOM 884 O O . VAL A 1 111 ? -11.256 -18.410 -15.144 1.00 95.75 111 VAL A O 1
ATOM 887 N N . ASP A 1 112 ? -9.026 -18.634 -14.913 1.00 95.50 112 ASP A N 1
ATOM 888 C CA . ASP A 1 112 ? -9.036 -19.335 -13.628 1.00 95.50 112 ASP A CA 1
ATOM 889 C C . ASP A 1 112 ? -8.955 -18.374 -12.428 1.00 95.50 112 ASP A C 1
ATOM 891 O O . ASP A 1 112 ? -9.085 -18.804 -11.282 1.00 95.50 112 ASP A O 1
ATOM 895 N N . GLY A 1 113 ? -8.758 -17.070 -12.666 1.00 95.56 113 GLY A N 1
ATOM 896 C CA . GLY A 1 113 ? -8.712 -16.056 -11.616 1.00 95.56 113 GLY A CA 1
ATOM 897 C C . GLY A 1 113 ? -7.719 -14.935 -11.899 1.00 95.56 113 GLY A C 1
ATOM 898 O O . GLY A 1 113 ? -7.726 -14.320 -12.963 1.00 95.56 113 GLY A O 1
ATOM 899 N N . TRP A 1 114 ? -6.886 -14.622 -10.913 1.00 94.31 114 TRP A N 1
ATOM 900 C CA . TRP A 1 114 ? -5.885 -13.568 -11.012 1.00 94.31 114 TRP A CA 1
ATOM 901 C C . TRP A 1 114 ? -4.604 -13.962 -10.284 1.00 94.31 114 TRP A C 1
ATOM 903 O O . TRP A 1 114 ? -4.630 -14.719 -9.315 1.00 94.31 114 TRP A O 1
ATOM 913 N N . GLU A 1 115 ? -3.484 -13.416 -10.741 1.00 94.62 115 GLU A N 1
ATOM 914 C CA . GLU A 1 115 ? -2.178 -13.592 -10.121 1.00 94.62 115 GLU A CA 1
ATOM 915 C C . GLU A 1 115 ? -1.402 -12.275 -10.107 1.00 94.62 115 GLU A C 1
ATOM 917 O O . GLU A 1 115 ? -1.433 -11.496 -11.062 1.00 94.62 115 GLU A O 1
ATOM 922 N N . PHE A 1 116 ? -0.695 -12.006 -9.012 1.00 95.75 116 PHE A N 1
ATOM 923 C CA . PHE A 1 116 ? 0.220 -10.872 -8.962 1.00 95.75 116 PHE A CA 1
ATOM 924 C C . PHE A 1 116 ? 1.478 -11.166 -9.777 1.00 95.75 116 PHE A C 1
ATOM 926 O O . PHE A 1 116 ? 2.113 -12.210 -9.613 1.00 95.75 116 PHE A O 1
ATOM 933 N N . THR A 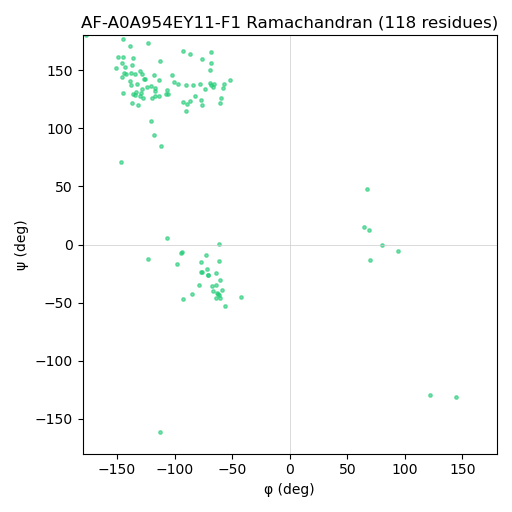1 117 ? 1.890 -10.198 -10.589 1.00 94.69 117 THR A N 1
ATOM 934 C CA . THR A 1 117 ? 3.138 -10.247 -11.345 1.00 94.69 117 THR A CA 1
ATOM 935 C C . THR A 1 117 ? 4.199 -9.376 -10.678 1.00 94.69 117 THR A C 1
ATOM 937 O O . THR A 1 117 ? 3.912 -8.344 -10.063 1.00 94.69 117 THR A O 1
ATOM 940 N N . ARG A 1 118 ? 5.454 -9.817 -10.775 1.00 91.75 118 ARG A N 1
ATOM 941 C CA . ARG A 1 118 ? 6.629 -9.112 -10.254 1.00 91.75 118 ARG A CA 1
ATOM 942 C C . ARG A 1 118 ? 7.520 -8.745 -11.429 1.00 91.75 118 ARG A C 1
ATOM 944 O O . ARG A 1 118 ? 7.733 -9.584 -12.309 1.00 91.75 118 ARG A O 1
ATOM 951 N N . ALA A 1 119 ? 8.014 -7.510 -11.456 1.00 76.56 119 ALA A N 1
ATOM 952 C CA . ALA A 1 119 ? 9.070 -7.140 -12.386 1.00 76.56 119 ALA A CA 1
ATOM 953 C C . ALA A 1 119 ? 10.282 -8.067 -12.169 1.00 76.56 119 ALA A C 1
ATOM 955 O O . ALA A 1 119 ? 10.591 -8.426 -11.031 1.00 76.56 119 ALA A O 1
ATOM 956 N N . LYS A 1 120 ? 10.901 -8.507 -13.269 1.00 57.59 120 LYS A N 1
ATOM 957 C CA . LYS A 1 120 ? 12.138 -9.296 -13.231 1.00 57.59 120 LYS A CA 1
ATOM 958 C C . LYS A 1 120 ? 13.329 -8.436 -12.840 1.00 57.59 120 LYS A C 1
ATOM 960 O O . LYS A 1 120 ? 13.333 -7.250 -13.236 1.00 57.59 120 LYS A O 1
#

Secondary structure (DSSP, 8-state):
---B-TTTSS-EETTSS---S-EEEEEEEE-TTT--EEEEEEEEES-GGGEEEEEEEESSSEEEEEEE--S---TT------EEEEEES-HHHHHHHHHHHTT--EEEEETTEEEEE---

pLDDT: mean 90.31, std 7.8, range [57.59, 98.19]

Mean predicted aligned error: 4.77 Å

Solvent-accessible surface area (backbone atoms only — not comparable to full-atom values): 7254 Å² total; per-residue (Å²): 137,82,69,44,52,44,76,75,49,70,60,46,50,59,90,45,98,73,75,66,96,70,42,74,51,70,50,71,40,56,43,88,88,79,64,45,79,54,42,30,45,35,44,31,44,30,34,53,79,40,37,32,35,34,31,22,34,30,73,101,52,82,48,78,49,73,41,76,49,91,62,95,77,59,95,92,62,83,86,65,71,24,72,54,72,50,76,27,89,42,72,65,59,46,51,51,56,45,63,76,48,51,54,18,24,37,74,47,79,54,99,92,46,72,46,77,36,57,80,130

Sequence (120 aa):
FENFAPDEKFHYQRNDDNFPSRMIRAYQLRDPETGKLGPWLAGMTLDPGVVSEAWCHQRGYVCMIEEFGGRPIQAGESFSAAFVVGYF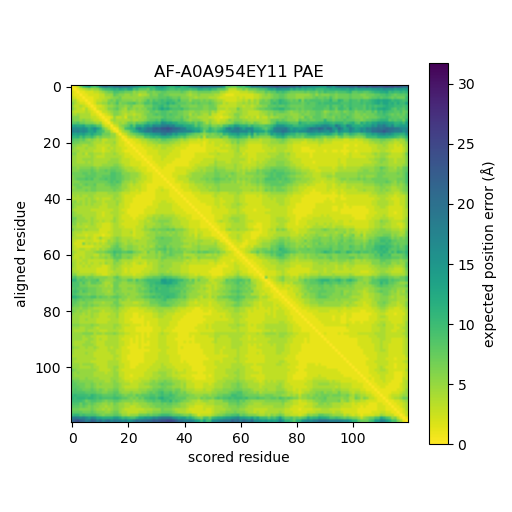DSIEEMQATYDQYKGATGLQVTVDGWEFTRAK

Foldseek 3Di:
DDWDDFPGPDKDALPDPDQDPWDKDWDFDADPPPRHTDWIWMKTWQESNQFRIWTWTDDVHTDIDTDGDPDDDDVPDDFFIDMDTDTGRDPVRVVVVSVVRHQFGDKDADPVGIDTDHDD

Radius of gyration: 16.3 Å; Cα contacts (8 Å, |Δi|>4): 215; chains: 1; bounding box: 43×38×45 Å